Protein AF-A0A534JP26-F1 (afdb_monomer)

Mean predicted aligned error: 10.78 Å

Solvent-accessible surface area (backbone atoms only — not comparable to full-atom values): 3791 Å² total; per-residue (Å²): 141,85,96,80,77,89,75,74,61,68,69,58,60,50,54,57,50,51,60,64,53,67,65,39,37,68,36,92,88,79,69,46,76,34,59,71,83,43,57,46,35,91,86,80,65,51,74,55,71,77,94,78,89,84,131

Sequence (55 aa):
MAKRKSSKPLETHIKELEAAVAELHECAACGKPIAADATTCPHCGTPVREAAELH

Nearest PDB structures (foldseek):
  8bsj-assembly1_Ls  TM=6.568E-01  e=7.047E-01  Giardia duodenalis
  4xxb-assembly1_B  TM=6.763E-01  e=1.076E+00  Homo sapiens
  9e7f-assembly1_Ag  TM=5.865E-01  e=6.567E-01  Pyrobaculum calidifontis JCM 11548
  7pwo-assembly1_m2  TM=5.336E-01  e=8.708E-01  Giardia lamblia ATCC 50803
  5m3k-assembly1_E  TM=4.448E-01  e=1.643E+00  Pseudomonas protegens Pf-5

pLDDT: mean 76.27, std 13.71, range [46.38, 92.06]

Secondary structure (DSSP, 8-state):
---------HHHHHHHHHHHHTTEEEPTTT--EEETT-SB-TTT--B---S----

Radius of gyration: 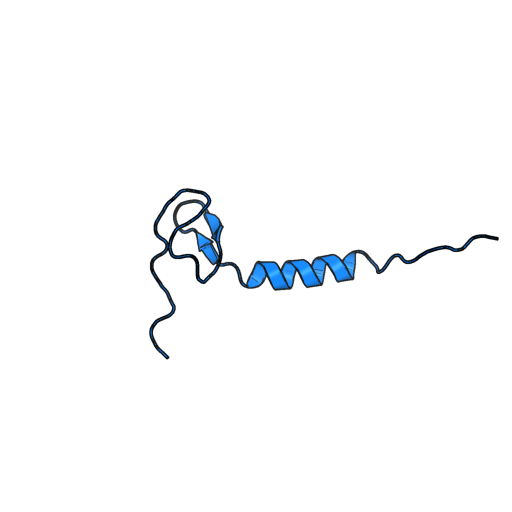17.99 Å; Cα contacts (8 Å, |Δi|>4): 42; chains: 1; bounding box: 51×26×43 Å

Foldseek 3Di:
DDDDDDDPDVVVVVVVVVVVQVQFDAQPPPRDTHHPPDQARPPPRHGRDDPDPDD

Structure (mmCIF, N/CA/C/O backbone):
data_AF-A0A534JP26-F1
#
_entry.id   AF-A0A534JP26-F1
#
loop_
_atom_site.group_PDB
_atom_site.id
_atom_site.type_symbol
_atom_site.label_atom_id
_atom_site.label_alt_id
_atom_site.label_comp_id
_atom_site.label_asym_id
_atom_site.label_entity_id
_atom_site.label_seq_id
_atom_site.pdbx_PDB_ins_code
_atom_site.Cartn_x
_atom_site.Cartn_y
_atom_site.Cartn_z
_atom_site.occupancy
_atom_site.B_iso_or_equiv
_atom_site.auth_seq_id
_atom_site.auth_comp_id
_atom_site.auth_asym_id
_atom_site.auth_atom_id
_atom_site.pdbx_PDB_model_num
ATOM 1 N N . MET A 1 1 ? -35.600 0.616 29.829 1.00 53.03 1 MET A N 1
ATOM 2 C CA . MET A 1 1 ? -34.595 -0.454 29.641 1.00 53.03 1 MET A CA 1
ATOM 3 C C . MET A 1 1 ? -34.223 -0.553 28.162 1.00 53.03 1 MET A C 1
ATOM 5 O O . MET A 1 1 ? -35.071 -0.962 27.387 1.00 53.03 1 MET A O 1
ATOM 9 N N . ALA A 1 2 ? -33.007 -0.165 27.755 1.00 54.25 2 ALA A N 1
ATOM 10 C CA . ALA A 1 2 ? -32.463 -0.450 26.417 1.00 54.25 2 ALA A CA 1
ATOM 11 C C . ALA A 1 2 ? -30.936 -0.228 26.404 1.00 54.25 2 ALA A C 1
ATOM 13 O O . ALA A 1 2 ? -30.473 0.886 26.206 1.00 54.25 2 ALA A O 1
ATOM 14 N N . LYS A 1 3 ? -30.145 -1.279 26.648 1.00 52.84 3 LYS A N 1
ATOM 15 C CA . LYS A 1 3 ? -28.706 -1.292 26.333 1.00 52.84 3 LYS A CA 1
ATOM 16 C C . LYS A 1 3 ? -28.513 -2.183 25.109 1.00 52.84 3 LYS A C 1
ATOM 18 O O . LYS A 1 3 ? -28.357 -3.392 25.231 1.00 52.84 3 LYS A O 1
ATOM 23 N N . ARG A 1 4 ? -28.642 -1.600 23.923 1.00 67.31 4 ARG A N 1
ATOM 24 C CA . ARG A 1 4 ? -28.406 -2.249 22.625 1.00 67.31 4 ARG A CA 1
ATOM 25 C C . ARG A 1 4 ? -27.590 -1.212 21.836 1.00 67.31 4 ARG A C 1
ATOM 27 O O . ARG A 1 4 ? -28.005 -0.067 21.821 1.00 67.31 4 ARG A O 1
ATOM 34 N N . LYS A 1 5 ? -26.450 -1.474 21.210 1.00 51.84 5 LYS A N 1
ATOM 35 C CA . LYS A 1 5 ? -25.822 -2.718 20.779 1.00 51.84 5 LYS A CA 1
ATOM 36 C C . LYS A 1 5 ? -24.385 -2.362 20.362 1.00 51.84 5 LYS A C 1
ATOM 38 O O . LYS A 1 5 ? -24.211 -1.398 19.638 1.00 51.84 5 LYS A O 1
ATOM 43 N N . SER A 1 6 ? -23.408 -3.168 20.781 1.00 56.72 6 SER A N 1
ATOM 44 C CA . SER A 1 6 ? -22.159 -3.421 20.045 1.00 56.72 6 SER A CA 1
ATOM 45 C C . SER A 1 6 ? -21.355 -2.200 19.566 1.00 56.72 6 SER A C 1
ATOM 47 O O . SER A 1 6 ? -21.315 -1.922 18.373 1.00 56.72 6 SER A O 1
ATOM 49 N N . SER A 1 7 ? -20.616 -1.556 20.464 1.00 56.97 7 SER A N 1
ATOM 50 C CA . SER A 1 7 ? -19.517 -0.671 20.068 1.00 56.97 7 SER A CA 1
ATOM 51 C C . SER A 1 7 ? -18.225 -1.332 20.523 1.00 56.97 7 SER A C 1
ATOM 53 O O . SER A 1 7 ? -17.829 -1.175 21.675 1.00 56.97 7 SER A O 1
ATOM 55 N N . LYS A 1 8 ? -17.588 -2.129 19.657 1.00 59.28 8 LYS A N 1
ATOM 56 C CA . LYS A 1 8 ? -16.157 -2.403 19.852 1.00 59.28 8 LYS A CA 1
ATOM 57 C C . LYS A 1 8 ? -15.472 -1.034 19.954 1.00 59.28 8 LYS A C 1
ATOM 59 O O . LYS A 1 8 ? -15.859 -0.133 19.200 1.00 59.28 8 LYS A O 1
ATOM 64 N N . PRO A 1 9 ? -14.569 -0.823 20.919 1.00 71.75 9 PRO A N 1
ATOM 65 C CA . PRO A 1 9 ? -13.999 0.494 21.119 1.00 71.75 9 PRO A CA 1
ATOM 66 C C . PRO A 1 9 ? -13.241 0.882 19.841 1.00 71.75 9 PRO A C 1
ATOM 68 O O . PRO A 1 9 ? -12.566 0.055 19.227 1.00 71.75 9 PRO A O 1
ATOM 71 N N . LEU A 1 10 ? -13.421 2.129 19.395 1.00 71.19 10 LEU A N 1
ATOM 72 C CA . LEU A 1 10 ? -12.856 2.650 18.142 1.00 71.19 10 LEU A CA 1
ATOM 73 C C . LEU A 1 10 ? -11.331 2.437 18.064 1.00 71.19 10 LEU A C 1
ATOM 75 O O . LEU A 1 10 ? -10.784 2.250 16.983 1.00 71.19 10 LEU A O 1
ATOM 79 N N . GLU A 1 11 ? -10.675 2.369 19.224 1.00 75.56 11 GLU A N 1
ATOM 80 C CA . GLU A 1 11 ? -9.261 2.026 19.395 1.00 75.56 11 GLU A CA 1
ATOM 81 C C . GLU A 1 11 ? -8.840 0.706 18.721 1.00 75.56 11 GLU A C 1
ATOM 83 O O . GLU A 1 11 ? -7.723 0.614 18.219 1.00 75.56 11 GLU A O 1
ATOM 88 N N . THR A 1 12 ? -9.703 -0.317 18.680 1.00 78.62 12 THR A N 1
ATOM 89 C CA . THR A 1 12 ? -9.358 -1.614 18.071 1.00 78.62 12 THR A CA 1
ATOM 90 C C . THR A 1 12 ? -9.357 -1.516 16.548 1.00 78.62 12 THR A C 1
ATOM 92 O O . THR A 1 12 ? -8.438 -1.997 15.896 1.00 78.62 12 THR A O 1
ATOM 95 N N . HIS A 1 13 ? -10.337 -0.802 15.993 1.00 82.06 13 HIS A N 1
ATOM 96 C CA . HIS A 1 13 ? -10.452 -0.591 14.552 1.00 82.06 13 HIS A CA 1
ATOM 97 C C . HIS A 1 13 ? -9.306 0.257 13.984 1.00 82.06 13 HIS A C 1
ATOM 99 O O . HIS A 1 13 ? -8.868 0.007 12.864 1.00 82.06 13 HIS A O 1
ATOM 105 N N . ILE A 1 14 ? -8.808 1.232 14.752 1.00 86.62 14 ILE A N 1
ATOM 106 C CA . ILE A 1 14 ? -7.657 2.054 14.355 1.00 86.62 14 ILE A CA 1
ATOM 107 C C . ILE A 1 14 ? -6.399 1.181 14.255 1.00 86.62 14 ILE A C 1
ATOM 109 O O . ILE A 1 14 ? -5.765 1.170 13.205 1.00 86.62 14 ILE A O 1
ATOM 113 N N . LYS A 1 15 ? -6.117 0.360 15.277 1.00 83.81 15 LYS A N 1
ATOM 114 C CA . LYS A 1 15 ? -4.954 -0.545 15.279 1.00 83.81 15 LYS A CA 1
ATOM 115 C C . LYS A 1 15 ? -4.938 -1.524 14.105 1.00 83.81 15 LYS A C 1
ATOM 117 O O . LYS A 1 15 ? -3.883 -1.762 13.526 1.00 83.81 15 LYS A O 1
ATOM 122 N N . GLU A 1 16 ? -6.086 -2.107 13.759 1.00 82.62 16 GLU A N 1
ATOM 123 C CA . GLU A 1 16 ? -6.188 -3.038 12.624 1.00 82.62 16 GLU A CA 1
ATOM 124 C C . GLU A 1 16 ? -5.926 -2.336 11.281 1.00 82.62 16 GLU A C 1
ATOM 126 O O . GLU A 1 16 ? -5.263 -2.897 10.409 1.00 82.62 16 GLU A O 1
ATOM 131 N N . LEU A 1 17 ? -6.399 -1.096 11.119 1.00 84.88 17 LEU A N 1
ATOM 132 C CA . LEU A 1 17 ? -6.175 -0.322 9.899 1.00 84.88 17 LEU A CA 1
ATOM 133 C C . LEU A 1 17 ? -4.725 0.167 9.786 1.00 84.88 17 LEU A C 1
ATOM 135 O O . LEU A 1 17 ? -4.157 0.117 8.701 1.00 84.88 17 LEU A O 1
ATOM 139 N N . GLU A 1 18 ? -4.110 0.598 10.888 1.00 83.38 18 GLU A N 1
ATOM 140 C CA . GLU A 1 18 ? -2.695 0.990 10.919 1.00 83.38 18 GLU A CA 1
ATOM 141 C C . GLU A 1 18 ? -1.781 -0.170 10.507 1.00 83.38 18 GLU A C 1
ATOM 143 O O . GLU A 1 18 ? -0.879 0.026 9.696 1.00 83.38 18 GLU A O 1
ATOM 148 N N . ALA A 1 19 ? -2.048 -1.384 11.000 1.00 76.25 19 ALA A N 1
ATOM 149 C CA . ALA A 1 19 ? -1.302 -2.579 10.610 1.00 76.25 19 ALA A CA 1
ATOM 150 C C . ALA A 1 19 ? -1.437 -2.887 9.109 1.00 76.25 19 ALA A C 1
ATOM 152 O O . ALA A 1 19 ? -0.450 -3.229 8.468 1.00 76.25 19 ALA A O 1
ATOM 153 N N . ALA A 1 20 ? -2.631 -2.704 8.537 1.00 75.38 20 ALA A N 1
ATOM 15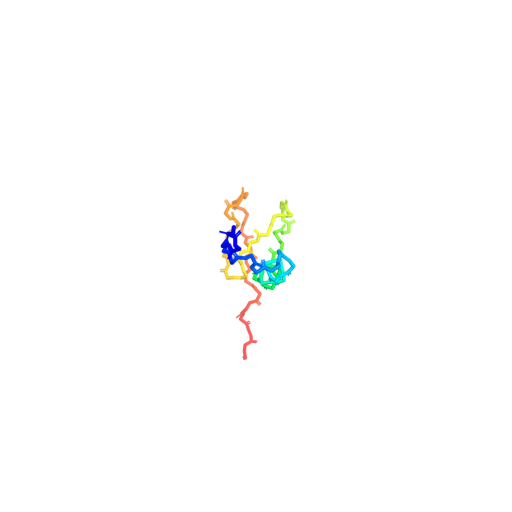4 C CA . ALA A 1 20 ? -2.850 -2.881 7.102 1.00 75.38 20 ALA A CA 1
ATOM 155 C C . ALA A 1 20 ? -2.165 -1.791 6.253 1.00 75.38 20 ALA A C 1
ATOM 157 O O . ALA A 1 20 ? -1.714 -2.065 5.145 1.00 75.38 20 ALA A O 1
ATOM 158 N N . VAL A 1 21 ? -2.075 -0.553 6.752 1.00 77.5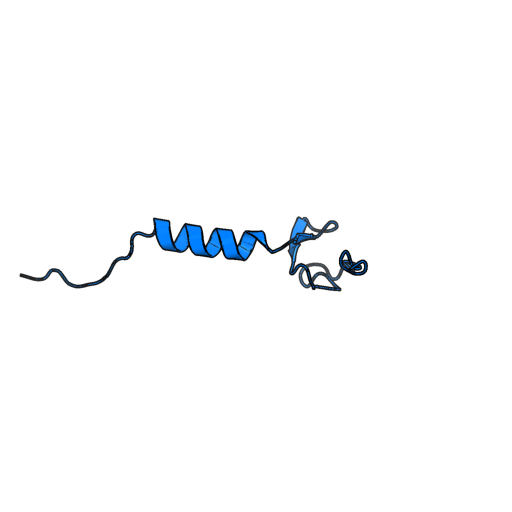0 21 VAL A N 1
ATOM 159 C CA . VAL A 1 21 ? -1.402 0.555 6.050 1.00 77.50 21 VAL A CA 1
ATOM 160 C C . VAL A 1 21 ? 0.126 0.462 6.170 1.00 77.50 21 VAL A C 1
ATOM 162 O O . VAL A 1 21 ? 0.825 0.918 5.270 1.00 77.50 21 VAL A O 1
ATOM 165 N N . ALA A 1 22 ? 0.652 -0.165 7.226 1.00 74.50 22 ALA A N 1
ATOM 166 C CA . ALA A 1 22 ? 2.090 -0.33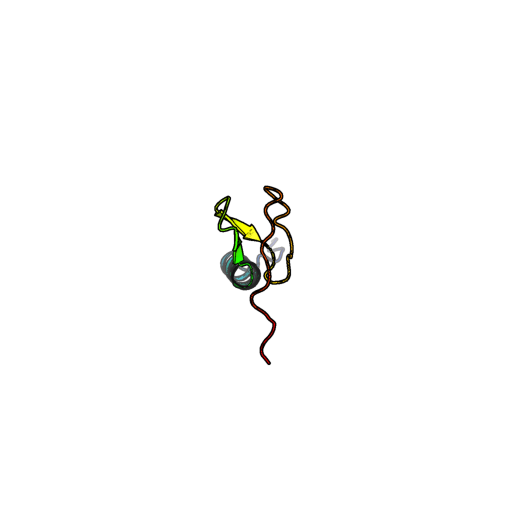3 7.446 1.00 74.50 22 ALA A CA 1
ATOM 167 C C . ALA A 1 22 ? 2.797 -1.191 6.377 1.00 74.50 22 ALA A C 1
ATOM 169 O O . ALA A 1 22 ? 4.009 -1.072 6.214 1.00 74.50 22 ALA A O 1
ATOM 170 N N . GLU A 1 23 ? 2.066 -2.030 5.637 1.00 76.81 23 GLU A N 1
ATOM 171 C CA . GLU A 1 23 ? 2.617 -2.829 4.530 1.00 76.81 23 GLU A CA 1
ATOM 172 C C . GLU A 1 23 ? 2.659 -2.067 3.187 1.00 76.81 23 GLU A C 1
ATOM 174 O O . GLU A 1 23 ? 3.174 -2.583 2.193 1.00 76.81 23 GLU A O 1
ATOM 179 N N . LEU A 1 24 ? 2.150 -0.829 3.129 1.00 84.56 24 LEU A N 1
ATOM 180 C CA . LEU A 1 24 ? 2.255 0.027 1.944 1.00 84.56 24 LEU A CA 1
ATOM 181 C C . LEU A 1 24 ? 3.578 0.805 1.962 1.00 84.56 24 LEU A C 1
ATOM 183 O O . LEU A 1 24 ? 4.005 1.325 2.989 1.00 84.56 24 LEU A O 1
ATOM 187 N N . HIS A 1 25 ? 4.206 0.932 0.796 1.00 85.06 25 HIS A N 1
ATOM 188 C CA . HIS A 1 25 ? 5.393 1.764 0.597 1.00 85.06 25 HIS A CA 1
ATOM 189 C C . HIS A 1 25 ? 5.018 3.175 0.154 1.00 85.06 25 HIS A C 1
ATOM 191 O O . HIS A 1 25 ? 4.004 3.377 -0.500 1.00 85.06 25 HIS A O 1
ATOM 197 N N . GLU A 1 26 ? 5.846 4.172 0.444 1.00 87.25 26 GLU A N 1
ATOM 198 C CA . GLU A 1 26 ? 5.634 5.532 -0.057 1.00 87.25 26 GLU A CA 1
ATOM 199 C C . GLU A 1 26 ? 6.247 5.700 -1.451 1.00 87.25 26 GLU A C 1
ATOM 201 O O . GLU A 1 26 ? 7.399 5.350 -1.708 1.00 87.25 26 GLU A O 1
ATOM 206 N N . CYS A 1 27 ? 5.488 6.271 -2.383 1.00 87.81 27 CYS A N 1
ATOM 207 C CA . CYS A 1 27 ? 5.992 6.580 -3.710 1.00 87.81 27 CYS A CA 1
ATOM 208 C C . CYS A 1 27 ? 7.051 7.689 -3.633 1.00 87.81 27 CYS A C 1
ATOM 210 O O . CYS A 1 27 ? 6.732 8.822 -3.280 1.00 87.81 27 CYS A O 1
ATOM 212 N N . ALA A 1 28 ? 8.275 7.410 -4.084 1.00 84.06 28 ALA A N 1
ATOM 213 C CA . ALA A 1 28 ? 9.377 8.379 -4.081 1.00 84.06 28 ALA A CA 1
ATOM 214 C C . ALA A 1 28 ? 9.121 9.649 -4.920 1.00 84.06 28 ALA A C 1
ATOM 216 O O . ALA A 1 28 ? 9.783 10.664 -4.722 1.00 84.06 28 ALA A O 1
ATOM 217 N N . ALA A 1 29 ? 8.173 9.610 -5.862 1.00 88.38 29 ALA A N 1
ATOM 218 C CA . ALA A 1 29 ? 7.870 10.749 -6.726 1.00 88.38 29 ALA A CA 1
ATOM 219 C C . ALA A 1 29 ? 6.769 11.667 -6.183 1.00 88.38 29 ALA A C 1
ATOM 221 O O . ALA A 1 29 ? 6.837 12.876 -6.384 1.00 88.38 29 ALA A O 1
ATOM 222 N N . CYS A 1 30 ? 5.741 11.115 -5.530 1.00 91.75 30 CYS A N 1
ATOM 223 C CA . CYS A 1 30 ? 4.583 11.896 -5.075 1.00 91.75 30 CYS A CA 1
ATOM 224 C C . CYS A 1 30 ? 4.313 11.818 -3.568 1.00 91.75 30 CYS A C 1
ATOM 226 O O . CYS A 1 30 ? 3.438 12.531 -3.081 1.00 91.75 30 CYS A O 1
ATOM 228 N N . GLY A 1 31 ? 5.019 10.951 -2.839 1.00 87.44 31 GLY A N 1
ATOM 229 C CA . GLY A 1 31 ? 4.853 10.743 -1.400 1.00 87.44 31 GLY A CA 1
ATOM 230 C C . GLY A 1 31 ? 3.542 10.061 -1.003 1.00 87.44 31 GLY A C 1
ATOM 231 O O . GLY A 1 31 ? 3.154 10.115 0.157 1.00 87.44 3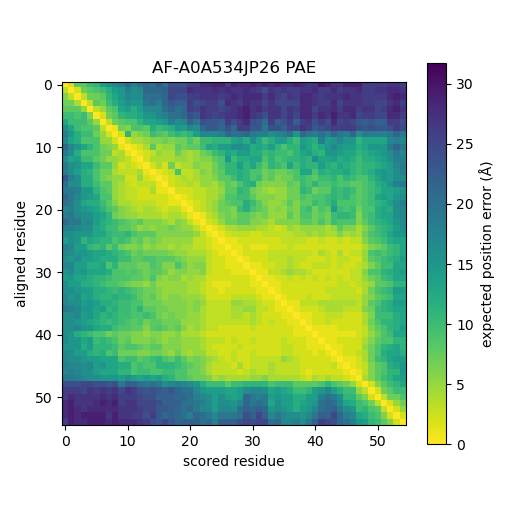1 GLY A O 1
ATOM 232 N N . LYS A 1 32 ? 2.805 9.460 -1.949 1.00 89.75 32 LYS A N 1
ATOM 233 C CA . LYS A 1 32 ? 1.574 8.715 -1.635 1.00 89.75 32 LYS A CA 1
ATOM 234 C C . LYS A 1 32 ? 1.872 7.244 -1.355 1.00 89.75 32 LYS A C 1
ATOM 236 O O . LYS A 1 32 ? 2.749 6.692 -2.021 1.00 89.75 32 LYS A O 1
ATOM 241 N N . PRO A 1 33 ? 1.121 6.607 -0.443 1.00 88.88 33 PRO A N 1
ATOM 242 C CA . PRO A 1 33 ? 1.266 5.188 -0.172 1.00 88.88 33 PRO A CA 1
ATOM 243 C C . PRO A 1 33 ? 0.825 4.374 -1.392 1.00 88.88 33 PRO A C 1
ATOM 245 O O . PRO A 1 33 ? -0.185 4.668 -2.027 1.00 88.88 33 PRO A O 1
ATOM 248 N N . ILE A 1 34 ? 1.602 3.360 -1.728 1.00 88.44 34 ILE A N 1
ATOM 249 C CA . ILE A 1 34 ? 1.434 2.448 -2.851 1.00 88.44 34 ILE A CA 1
ATOM 250 C C . ILE A 1 34 ? 1.658 1.021 -2.357 1.00 88.44 34 ILE A C 1
ATOM 252 O O . ILE A 1 34 ? 2.358 0.798 -1.370 1.00 88.44 34 ILE A O 1
ATOM 256 N N . ALA A 1 35 ? 1.048 0.045 -3.027 1.00 85.38 35 ALA A N 1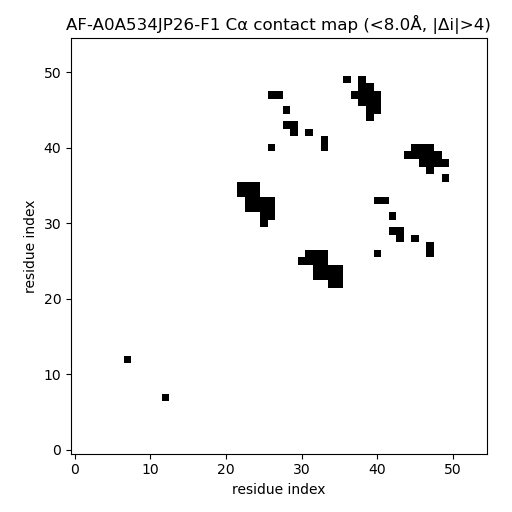
ATOM 257 C CA . ALA A 1 35 ? 1.266 -1.354 -2.679 1.00 85.38 35 ALA A CA 1
ATOM 258 C C . ALA A 1 35 ? 2.746 -1.721 -2.875 1.00 85.38 35 ALA A C 1
ATOM 260 O O . ALA A 1 35 ? 3.383 -1.232 -3.810 1.00 85.38 35 ALA A O 1
ATOM 261 N N . ALA A 1 36 ? 3.293 -2.564 -1.998 1.00 79.44 36 ALA A N 1
ATOM 262 C CA . ALA A 1 36 ? 4.689 -2.995 -2.086 1.00 79.44 36 ALA A CA 1
ATOM 263 C C . ALA A 1 36 ? 4.982 -3.762 -3.392 1.00 79.44 36 ALA A C 1
ATOM 265 O O . ALA A 1 36 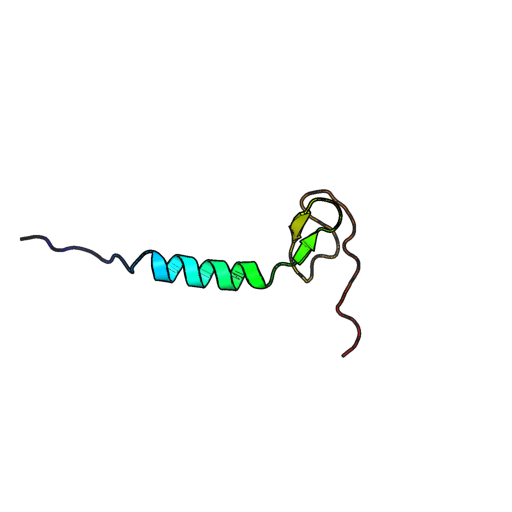? 6.091 -3.697 -3.917 1.00 79.44 36 ALA A O 1
ATOM 266 N N . ASP A 1 37 ? 3.972 -4.436 -3.944 1.00 80.56 37 ASP A N 1
ATOM 267 C CA . ASP A 1 37 ? 4.005 -5.130 -5.234 1.00 80.56 37 ASP A CA 1
ATOM 268 C C . ASP A 1 37 ? 3.640 -4.232 -6.432 1.00 80.56 37 ASP A C 1
ATOM 270 O O . ASP A 1 37 ? 3.696 -4.671 -7.584 1.00 80.56 37 ASP A O 1
ATOM 274 N N . ALA A 1 38 ? 3.276 -2.964 -6.203 1.00 82.69 38 ALA A N 1
ATOM 275 C CA . ALA A 1 38 ? 2.911 -2.069 -7.291 1.00 82.69 38 ALA A CA 1
ATOM 276 C C . ALA A 1 38 ? 4.136 -1.767 -8.161 1.00 82.69 38 ALA A C 1
ATOM 278 O O . ALA A 1 38 ? 5.099 -1.147 -7.722 1.00 82.69 38 ALA A O 1
ATOM 279 N N . THR A 1 39 ? 4.068 -2.124 -9.442 1.00 86.25 39 THR A N 1
ATOM 280 C CA . THR A 1 39 ? 5.116 -1.799 -10.425 1.00 86.25 39 THR A CA 1
ATOM 281 C C . THR A 1 39 ? 5.055 -0.344 -10.886 1.00 86.25 39 THR A C 1
ATOM 283 O O . THR A 1 39 ? 6.058 0.224 -11.321 1.00 86.25 39 THR A O 1
ATOM 286 N N . THR A 1 40 ? 3.879 0.280 -10.789 1.00 88.62 40 THR A N 1
ATOM 287 C CA . THR A 1 40 ? 3.617 1.670 -11.178 1.00 88.62 40 THR A CA 1
ATOM 288 C C . THR A 1 40 ? 2.709 2.326 -10.152 1.00 88.62 40 THR A C 1
ATOM 290 O O . THR A 1 40 ? 1.729 1.731 -9.710 1.00 88.62 40 THR A O 1
ATOM 293 N N . CYS A 1 41 ? 3.010 3.568 -9.784 1.00 90.50 41 CYS A N 1
ATOM 294 C CA . CYS A 1 41 ? 2.212 4.317 -8.832 1.00 90.50 41 CYS A CA 1
ATOM 295 C C . CYS A 1 41 ? 0.832 4.637 -9.438 1.00 90.50 41 CYS A C 1
ATOM 297 O O . CYS A 1 41 ? 0.767 5.402 -10.403 1.00 90.50 41 CYS A O 1
ATOM 299 N N . PRO A 1 42 ? -0.283 4.155 -8.856 1.00 87.50 42 PRO A N 1
ATOM 300 C CA . PRO A 1 42 ? -1.630 4.457 -9.348 1.00 87.50 42 PRO A CA 1
ATOM 301 C C . PRO A 1 42 ? -2.044 5.918 -9.119 1.00 87.50 42 PRO A C 1
ATOM 303 O O . PRO A 1 42 ? -3.075 6.355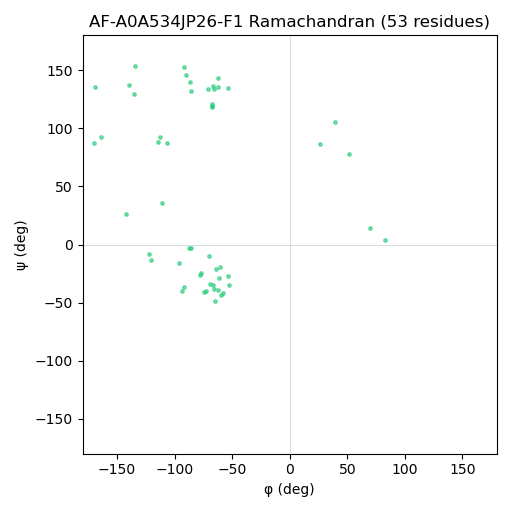 -9.621 1.00 87.50 42 PRO A O 1
ATOM 306 N N . HIS A 1 43 ? -1.265 6.684 -8.350 1.00 90.62 43 HIS A N 1
ATOM 307 C CA . HIS A 1 43 ? -1.585 8.071 -8.028 1.00 90.62 43 HIS A CA 1
ATOM 308 C C . HIS A 1 43 ? -0.954 9.086 -8.979 1.00 90.62 43 HIS A C 1
ATOM 310 O O . HIS A 1 43 ? -1.599 10.078 -9.307 1.00 90.62 43 HIS A O 1
ATOM 316 N N . CYS A 1 44 ? 0.300 8.873 -9.388 1.00 92.06 44 CYS A N 1
ATOM 317 C CA . CYS A 1 44 ? 1.025 9.799 -10.264 1.00 92.06 44 CYS A CA 1
ATOM 318 C C . CYS A 1 44 ? 1.480 9.176 -11.589 1.00 92.06 44 CYS A C 1
ATOM 320 O O . CYS A 1 44 ? 1.881 9.910 -12.485 1.00 92.06 44 CYS A O 1
ATOM 322 N N . GLY A 1 45 ? 1.433 7.847 -11.725 1.00 89.19 45 GLY A N 1
ATOM 323 C CA . GLY A 1 45 ? 1.891 7.132 -12.918 1.00 89.19 45 GLY A CA 1
ATOM 324 C C . GLY A 1 45 ? 3.400 6.873 -12.976 1.00 89.19 45 GLY A C 1
ATOM 325 O O . GLY A 1 45 ? 3.879 6.342 -13.973 1.00 89.19 45 GLY A O 1
ATOM 326 N N . THR A 1 46 ? 4.167 7.222 -11.936 1.00 89.12 46 THR A N 1
ATOM 327 C CA . THR A 1 46 ? 5.614 6.949 -11.894 1.00 89.12 46 THR A CA 1
ATOM 328 C C . THR A 1 46 ? 5.885 5.449 -11.714 1.00 89.12 46 THR A C 1
ATOM 330 O O . THR A 1 46 ? 5.285 4.844 -10.822 1.00 89.12 46 THR A O 1
ATOM 333 N N . PRO A 1 47 ? 6.800 4.839 -12.491 1.00 88.12 47 PRO A N 1
ATOM 334 C CA . PRO A 1 47 ? 7.226 3.457 -12.279 1.00 88.12 47 PRO A CA 1
ATOM 335 C C . PRO A 1 47 ? 7.963 3.312 -10.941 1.00 88.12 47 PRO A C 1
ATOM 337 O O . PRO A 1 47 ? 8.835 4.111 -10.611 1.00 88.12 47 PRO A O 1
ATOM 340 N N . VAL A 1 48 ? 7.609 2.285 -10.175 1.00 82.94 48 VAL A N 1
ATOM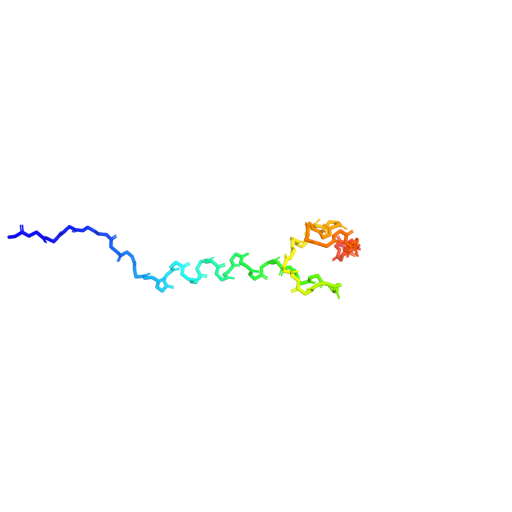 341 C CA . VAL A 1 48 ? 8.081 2.058 -8.797 1.00 82.94 48 VAL A CA 1
ATOM 342 C C . VAL A 1 48 ? 9.280 1.097 -8.757 1.00 82.94 48 VAL A C 1
ATOM 344 O O . VAL A 1 48 ? 9.992 1.074 -7.765 1.00 82.94 48 VAL A O 1
ATOM 347 N N . ARG A 1 49 ? 9.526 0.359 -9.854 1.00 67.06 49 ARG A N 1
ATOM 348 C CA . ARG A 1 49 ? 10.621 -0.606 -10.097 1.00 67.06 49 ARG A CA 1
ATOM 349 C C . ARG A 1 49 ? 11.208 -1.275 -8.836 1.00 67.06 49 ARG A C 1
ATOM 351 O O . ARG A 1 49 ? 12.229 -0.847 -8.314 1.00 67.06 49 ARG A O 1
ATOM 358 N N . GLU A 1 50 ? 10.542 -2.372 -8.470 1.00 59.78 50 GLU A N 1
ATOM 359 C CA . GLU A 1 50 ? 11.022 -3.625 -7.858 1.00 59.78 50 GLU A CA 1
ATOM 360 C C . GLU A 1 50 ? 12.121 -3.560 -6.787 1.00 59.78 50 GLU A C 1
ATOM 362 O O . GLU A 1 50 ? 13.313 -3.486 -7.077 1.00 59.78 50 GLU A O 1
ATOM 367 N N . ALA A 1 51 ? 11.699 -3.768 -5.539 1.00 56.28 51 ALA A N 1
ATOM 368 C CA . ALA A 1 51 ? 12.552 -4.129 -4.410 1.00 56.28 51 ALA A CA 1
ATOM 369 C C . ALA A 1 51 ? 12.314 -5.581 -3.927 1.00 56.28 51 ALA A C 1
ATOM 371 O O . ALA A 1 51 ? 12.363 -5.826 -2.726 1.00 56.28 51 ALA A O 1
ATOM 372 N N . ALA A 1 52 ? 12.027 -6.552 -4.809 1.00 54.41 52 ALA A N 1
ATOM 373 C CA . ALA A 1 52 ? 11.682 -7.912 -4.359 1.00 54.41 52 ALA A CA 1
ATOM 374 C C . ALA A 1 52 ? 12.220 -9.080 -5.210 1.00 54.41 52 ALA A C 1
ATOM 376 O O . ALA A 1 52 ? 11.649 -10.164 -5.171 1.00 54.41 52 ALA A O 1
ATOM 377 N N . GLU A 1 53 ? 13.335 -8.917 -5.926 1.00 51.94 53 GLU A N 1
ATOM 378 C CA . GLU A 1 53 ? 14.077 -10.071 -6.462 1.00 51.94 53 GLU A CA 1
ATOM 379 C C . GLU A 1 53 ? 15.451 -10.156 -5.799 1.00 51.94 53 GLU A C 1
ATOM 381 O O . GLU A 1 53 ? 16.407 -9.566 -6.286 1.00 51.94 53 GLU A O 1
ATOM 386 N N . LEU A 1 54 ? 15.521 -10.846 -4.657 1.00 46.38 54 LEU A N 1
ATOM 387 C CA . LEU A 1 54 ? 16.668 -11.629 -4.172 1.00 46.38 54 LEU A CA 1
ATOM 388 C C . LEU A 1 54 ? 16.174 -12.425 -2.951 1.00 46.38 54 LEU A C 1
ATOM 390 O O . LEU A 1 54 ? 16.220 -11.948 -1.818 1.00 46.38 54 LEU A O 1
ATOM 394 N N . HIS A 1 55 ? 15.628 -13.609 -3.225 1.00 49.22 55 HIS A N 1
ATOM 395 C CA . HIS A 1 55 ? 15.327 -14.640 -2.233 1.00 49.22 55 HIS A CA 1
ATOM 396 C C . HIS A 1 55 ? 16.506 -15.613 -2.131 1.00 49.22 55 HIS A C 1
ATOM 398 O O . HIS A 1 55 ? 17.148 -15.858 -3.180 1.00 49.22 55 HIS A O 1
#